Protein AF-A0A6H2H495-F1 (afdb_monomer_lite)

pLDDT: mean 86.12, std 7.66, range [52.69, 93.88]

Foldseek 3Di:
DDKFKFKAWCDVQCPNPDPVSTADRFDCVPPVKTKTKTQADAQDKMWMWMWIADPVGDTDTDDDDTDIDHRHPDGSIDMDMDRD

Radius of gyration: 12.27 Å; chains: 1; bounding box: 25×24×32 Å

Sequence (84 aa):
MGQNVFIAGSIPELGSWDAAKAVGPGSSAAYPTWTVTARLPVGASIQFKAIKKDGAGAAVWESGANRTYTVSASNPTVSFSFRL

Structure (mmCIF, N/CA/C/O backbone):
data_AF-A0A6H2H495-F1
#
_entry.id   AF-A0A6H2H495-F1
#
loop_
_atom_site.group_PDB
_atom_site.id
_atom_site.type_symbol
_atom_site.label_atom_id
_atom_site.label_alt_id
_atom_site.label_comp_id
_atom_site.label_asym_id
_atom_site.label_entity_id
_atom_site.label_seq_id
_atom_site.pdbx_PDB_ins_code
_atom_site.Cartn_x
_atom_site.Cartn_y
_atom_site.Cartn_z
_atom_site.occupancy
_atom_site.B_iso_or_equiv
_atom_site.auth_seq_id
_atom_site.auth_comp_id
_atom_s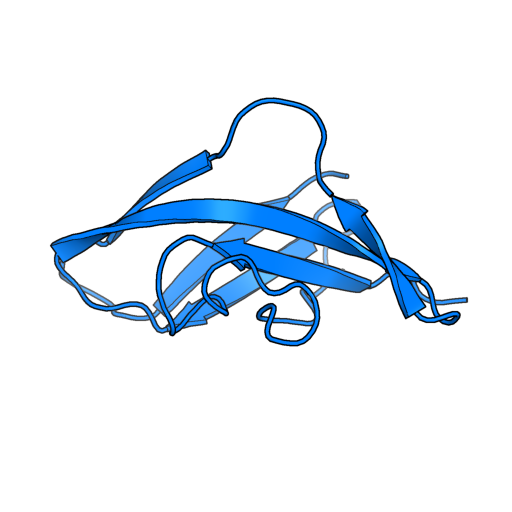ite.auth_asym_id
_atom_site.auth_atom_id
_atom_site.pdbx_PDB_model_num
ATOM 1 N N . MET A 1 1 ? 11.198 -2.215 -20.688 1.00 52.69 1 MET A N 1
ATOM 2 C CA . MET A 1 1 ? 10.425 -3.010 -19.708 1.00 52.69 1 MET A CA 1
ATOM 3 C C . MET A 1 1 ? 10.111 -2.114 -18.522 1.00 52.69 1 MET A C 1
ATOM 5 O O . MET A 1 1 ? 11.036 -1.502 -18.006 1.00 52.69 1 MET A O 1
ATOM 9 N N . GLY A 1 2 ? 8.835 -1.946 -18.167 1.00 64.50 2 GLY A N 1
ATOM 10 C CA . GLY A 1 2 ? 8.417 -1.054 -17.078 1.00 64.50 2 GLY A CA 1
ATOM 11 C C . GLY A 1 2 ? 8.438 -1.771 -15.731 1.00 64.50 2 GLY A C 1
ATOM 12 O O . GLY A 1 2 ? 7.957 -2.898 -15.636 1.00 64.50 2 GLY A O 1
ATOM 13 N N . GLN A 1 3 ? 9.009 -1.136 -14.709 1.00 76.31 3 GLN A N 1
ATOM 14 C CA . GLN A 1 3 ? 8.885 -1.582 -13.323 1.00 76.31 3 GLN A CA 1
ATOM 15 C C . GLN A 1 3 ? 7.696 -0.867 -12.696 1.00 76.31 3 GLN A C 1
ATOM 17 O O . GLN A 1 3 ? 7.687 0.360 -12.606 1.00 76.31 3 GLN A O 1
ATOM 22 N N . ASN A 1 4 ? 6.711 -1.639 -12.253 1.00 87.06 4 ASN A N 1
ATOM 23 C CA . ASN A 1 4 ? 5.519 -1.108 -11.614 1.00 87.06 4 ASN A CA 1
ATOM 24 C C . ASN A 1 4 ? 5.523 -1.501 -10.139 1.00 87.06 4 ASN A C 1
ATOM 26 O O . ASN A 1 4 ? 5.717 -2.668 -9.800 1.00 87.06 4 ASN A O 1
ATOM 30 N N . VAL A 1 5 ? 5.301 -0.528 -9.260 1.00 90.06 5 VAL A N 1
ATOM 31 C CA . VAL A 1 5 ? 5.189 -0.767 -7.818 1.00 90.06 5 VAL A CA 1
ATOM 32 C C . VAL A 1 5 ? 3.719 -0.871 -7.443 1.00 90.06 5 VAL A C 1
ATOM 34 O O . VAL A 1 5 ? 2.899 -0.072 -7.877 1.00 90.06 5 VAL A O 1
ATOM 37 N N . PHE A 1 6 ? 3.391 -1.861 -6.633 1.00 91.88 6 PHE A N 1
ATOM 38 C CA . PHE A 1 6 ? 2.072 -2.118 -6.076 1.00 91.88 6 PHE A CA 1
ATOM 39 C C . PHE A 1 6 ? 2.194 -2.240 -4.559 1.00 91.88 6 PHE A C 1
ATOM 41 O O . PHE A 1 6 ? 3.296 -2.403 -4.038 1.00 91.88 6 PHE A O 1
ATOM 48 N N . ILE A 1 7 ? 1.076 -2.196 -3.844 1.00 93.00 7 ILE A N 1
ATOM 49 C CA . ILE A 1 7 ? 1.019 -2.504 -2.413 1.00 93.00 7 ILE A CA 1
ATOM 50 C C . ILE A 1 7 ? 0.025 -3.627 -2.161 1.00 93.00 7 ILE A C 1
ATOM 52 O O . ILE A 1 7 ? -1.070 -3.628 -2.719 1.00 93.00 7 ILE A O 1
ATOM 56 N N . ALA A 1 8 ? 0.395 -4.568 -1.304 1.00 93.88 8 ALA A N 1
ATOM 57 C CA . ALA A 1 8 ? -0.531 -5.556 -0.772 1.00 93.88 8 ALA A CA 1
ATOM 58 C C . ALA A 1 8 ? -0.479 -5.539 0.749 1.00 93.88 8 ALA A C 1
ATOM 60 O O . ALA A 1 8 ? 0.556 -5.223 1.338 1.00 93.88 8 ALA A O 1
ATOM 61 N N . GLY A 1 9 ? -1.588 -5.873 1.390 1.00 93.31 9 GLY A N 1
ATOM 62 C CA . GLY A 1 9 ? -1.695 -5.785 2.837 1.00 93.31 9 GLY A CA 1
ATOM 63 C C . GLY A 1 9 ? -2.774 -6.669 3.422 1.00 93.31 9 GLY A C 1
ATOM 64 O O . GLY A 1 9 ? -3.439 -7.406 2.707 1.00 93.31 9 GLY A O 1
ATOM 65 N N . SER A 1 10 ? -2.934 -6.592 4.737 1.00 93.38 10 SER A N 1
ATOM 66 C CA . SER A 1 10 ? -3.765 -7.498 5.530 1.00 93.38 10 SER A CA 1
ATOM 67 C C . SER A 1 10 ? -5.267 -7.345 5.310 1.00 93.38 10 SER A C 1
ATOM 69 O O . SER A 1 10 ? -6.012 -8.245 5.679 1.00 93.38 10 SER A O 1
ATOM 71 N N . ILE A 1 11 ? -5.718 -6.221 4.751 1.00 90.88 11 ILE A N 1
ATOM 72 C CA . ILE A 1 11 ? -7.142 -5.945 4.533 1.00 90.88 11 ILE A CA 1
ATOM 73 C C . ILE A 1 11 ? -7.562 -6.226 3.083 1.00 90.88 11 ILE A C 1
ATOM 75 O O . ILE A 1 11 ? -6.717 -6.150 2.183 1.00 90.88 11 ILE A O 1
ATOM 79 N N . PRO A 1 12 ? -8.850 -6.525 2.829 1.00 89.88 12 PRO A N 1
ATOM 80 C CA . PRO A 1 12 ? -9.367 -6.784 1.483 1.00 89.88 12 PRO A CA 1
ATOM 81 C C . PRO A 1 12 ? -9.114 -5.647 0.487 1.00 89.88 12 PRO A C 1
ATOM 83 O O . PRO A 1 12 ? -8.826 -5.908 -0.678 1.00 89.88 12 PRO A O 1
ATOM 86 N N . GLU A 1 13 ? -9.146 -4.397 0.945 1.00 88.81 13 GLU A N 1
ATOM 87 C CA . GLU A 1 13 ? -8.869 -3.197 0.149 1.00 88.81 13 GLU A CA 1
ATOM 88 C C . GLU A 1 13 ? -7.419 -3.151 -0.349 1.00 88.81 13 GLU A C 1
ATOM 90 O O . GLU A 1 13 ? -7.129 -2.475 -1.330 1.00 88.81 13 GLU A O 1
ATOM 95 N N . LEU A 1 14 ? -6.517 -3.889 0.307 1.00 90.81 14 LEU A N 1
ATOM 96 C CA . LEU A 1 14 ? -5.127 -4.099 -0.098 1.00 90.81 14 LEU A CA 1
ATOM 97 C C . LEU A 1 14 ? -4.874 -5.522 -0.619 1.00 90.81 14 LEU A C 1
ATOM 99 O O . LEU A 1 14 ? -3.731 -5.975 -0.661 1.00 90.81 14 LEU A O 1
ATOM 103 N N . GLY A 1 15 ? -5.925 -6.257 -0.977 1.00 90.88 15 GLY A N 1
ATOM 104 C CA . GLY A 1 15 ? -5.816 -7.592 -1.555 1.00 90.88 15 GLY A CA 1
ATOM 105 C C . GLY A 1 15 ? -5.585 -8.726 -0.556 1.00 90.88 15 GLY A C 1
ATOM 106 O O . GLY A 1 15 ? -5.442 -9.861 -0.991 1.00 90.88 15 GLY A O 1
ATOM 107 N N . SER A 1 16 ? -5.582 -8.488 0.761 1.00 92.62 16 SER A N 1
ATOM 108 C CA . SER A 1 16 ? -5.413 -9.545 1.779 1.00 92.62 16 SER A CA 1
ATOM 109 C C . SER A 1 16 ? -4.158 -10.418 1.557 1.00 92.62 16 SER A C 1
ATOM 111 O O . SER A 1 16 ? -4.230 -11.645 1.594 1.00 92.62 16 SER A O 1
ATOM 113 N N . TRP A 1 17 ? -3.010 -9.778 1.307 1.00 92.06 17 TRP A N 1
ATOM 114 C CA . TRP A 1 17 ? -1.714 -10.383 0.946 1.00 92.06 17 TRP A CA 1
ATOM 115 C C . TRP A 1 17 ? -1.661 -11.099 -0.413 1.00 92.06 17 TRP A C 1
ATOM 117 O O . TRP A 1 17 ? -0.628 -11.667 -0.768 1.00 92.06 17 TRP A O 1
ATOM 127 N N . ASP A 1 18 ? -2.720 -11.016 -1.217 1.00 91.00 18 ASP A N 1
ATOM 128 C CA . ASP A 1 18 ? -2.727 -11.511 -2.589 1.00 91.00 18 ASP A CA 1
ATOM 129 C C . ASP A 1 18 ? -2.044 -10.501 -3.526 1.00 91.00 18 ASP A C 1
ATOM 131 O O . ASP A 1 18 ? -2.562 -9.416 -3.809 1.00 91.00 18 ASP A O 1
ATOM 135 N N . ALA A 1 19 ? -0.873 -10.873 -4.048 1.00 88.31 19 ALA A N 1
ATOM 136 C CA . ALA A 1 19 ? -0.132 -10.054 -4.999 1.00 88.31 19 ALA A CA 1
ATOM 137 C C . ALA A 1 19 ? -0.924 -9.784 -6.288 1.00 88.31 19 ALA A C 1
ATOM 139 O O . ALA A 1 19 ? -0.717 -8.742 -6.912 1.00 88.31 19 ALA A O 1
ATOM 140 N N . ALA A 1 20 ? -1.833 -10.671 -6.707 1.00 87.50 20 ALA A N 1
ATOM 141 C CA . ALA A 1 20 ? -2.678 -10.456 -7.882 1.00 87.50 20 ALA A CA 1
ATOM 142 C C . ALA A 1 20 ? -3.722 -9.354 -7.646 1.00 87.50 20 ALA A C 1
ATOM 144 O O . ALA A 1 20 ? -4.060 -8.637 -8.585 1.00 87.50 20 ALA A O 1
ATOM 145 N N . LYS A 1 21 ? -4.158 -9.166 -6.393 1.00 89.81 21 LYS A N 1
ATOM 146 C CA . LYS A 1 21 ? -5.119 -8.134 -5.959 1.00 89.81 21 LYS A CA 1
ATOM 147 C C . LYS A 1 21 ? -4.455 -6.898 -5.342 1.00 89.81 21 LYS A C 1
ATOM 149 O O . LYS A 1 21 ? -5.134 -6.066 -4.747 1.00 89.81 21 LYS A O 1
ATOM 154 N N . ALA A 1 22 ? -3.134 -6.784 -5.463 1.00 90.56 22 ALA A N 1
ATOM 155 C CA . ALA A 1 22 ? -2.378 -5.649 -4.957 1.00 90.56 22 ALA A CA 1
ATOM 156 C C . ALA A 1 22 ? -2.822 -4.329 -5.617 1.00 90.56 22 ALA A C 1
ATOM 158 O O . ALA A 1 22 ? -3.076 -4.273 -6.822 1.00 90.56 22 ALA A O 1
ATOM 159 N N . VAL A 1 23 ? -2.856 -3.251 -4.837 1.00 91.75 23 VAL A N 1
ATOM 160 C CA . VAL A 1 23 ? -3.267 -1.916 -5.285 1.00 91.75 23 VAL A CA 1
ATOM 161 C C . VAL A 1 23 ? -2.120 -1.224 -6.019 1.00 91.75 23 VAL A C 1
ATOM 163 O O . VAL A 1 23 ? -0.990 -1.188 -5.535 1.00 91.75 23 VAL A O 1
ATOM 166 N N . GLY A 1 24 ? -2.407 -0.660 -7.191 1.00 88.44 24 GLY A N 1
ATOM 167 C CA . GLY A 1 24 ? -1.449 0.048 -8.040 1.00 88.44 24 GLY A CA 1
ATOM 168 C C . GLY A 1 24 ? -1.919 0.093 -9.502 1.00 88.44 24 GLY A C 1
ATOM 169 O O . GLY A 1 24 ? -3.095 -0.171 -9.760 1.00 88.44 24 GLY A O 1
ATOM 170 N N . PRO A 1 25 ? -1.027 0.388 -10.466 1.00 87.62 25 PRO A N 1
ATOM 171 C CA . PRO A 1 25 ? 0.392 0.694 -10.286 1.00 87.62 25 PRO A CA 1
ATOM 172 C C . PRO A 1 25 ? 0.617 2.067 -9.637 1.00 87.62 25 PRO A C 1
ATOM 174 O O . PRO A 1 25 ? -0.143 3.010 -9.843 1.00 87.62 25 PRO A O 1
ATOM 177 N N . GLY A 1 26 ? 1.676 2.177 -8.842 1.00 85.38 26 GLY A N 1
ATOM 178 C CA . GLY A 1 26 ? 2.149 3.433 -8.278 1.00 85.38 26 GLY A CA 1
ATOM 179 C C . GLY A 1 26 ? 2.758 4.338 -9.337 1.00 85.38 26 GLY A C 1
ATOM 180 O O . GLY A 1 26 ? 3.404 3.875 -10.277 1.00 85.38 26 GLY A O 1
ATOM 181 N N . SER A 1 27 ? 2.587 5.643 -9.156 1.00 86.31 27 SER A N 1
ATOM 182 C CA . SER A 1 27 ? 3.203 6.651 -10.011 1.00 86.31 27 SER A CA 1
ATOM 183 C C . SER A 1 27 ? 4.703 6.731 -9.742 1.00 86.31 27 SER A C 1
ATOM 185 O O . SER A 1 27 ? 5.116 6.943 -8.603 1.00 86.31 27 SER A O 1
ATOM 187 N N . SER A 1 28 ? 5.515 6.606 -10.792 1.00 83.94 28 SER A N 1
ATOM 188 C CA . SER A 1 28 ? 6.968 6.822 -10.771 1.00 83.94 28 SER A CA 1
ATOM 189 C C . SER A 1 28 ? 7.360 8.227 -11.250 1.00 83.94 28 SER A C 1
ATOM 191 O O . SER A 1 28 ? 8.487 8.434 -11.698 1.00 83.94 28 SER A O 1
ATOM 193 N N . ALA A 1 29 ? 6.434 9.194 -11.204 1.00 82.62 29 ALA A N 1
ATOM 194 C CA . ALA A 1 29 ? 6.661 10.555 -11.700 1.00 82.62 29 ALA A CA 1
ATOM 195 C C . ALA A 1 29 ? 7.815 11.286 -10.982 1.00 82.62 29 ALA A C 1
ATOM 197 O O . ALA A 1 29 ? 8.414 12.189 -11.555 1.00 82.62 29 ALA A O 1
ATOM 198 N N . ALA A 1 30 ? 8.144 10.878 -9.752 1.00 81.56 30 ALA A N 1
ATOM 199 C CA . ALA A 1 30 ? 9.234 11.420 -8.942 1.00 81.56 30 ALA A CA 1
ATOM 200 C C . ALA A 1 30 ? 10.349 10.380 -8.709 1.00 81.56 30 ALA A C 1
ATOM 202 O O . ALA A 1 30 ? 10.827 10.210 -7.583 1.00 81.56 30 ALA A O 1
ATOM 203 N N . TYR A 1 31 ? 10.727 9.638 -9.756 1.00 77.38 31 TYR A N 1
ATOM 204 C CA . TYR A 1 31 ? 11.782 8.619 -9.701 1.00 77.38 31 TYR A CA 1
ATOM 205 C C . TYR A 1 31 ? 13.042 9.130 -8.962 1.00 77.38 31 TYR A C 1
ATOM 207 O O . TYR A 1 31 ? 13.482 10.249 -9.239 1.00 77.38 31 TYR A O 1
ATOM 215 N N . PRO A 1 32 ? 13.633 8.357 -8.021 1.00 83.69 32 PRO A N 1
ATOM 216 C CA . PRO A 1 32 ? 13.397 6.940 -7.698 1.00 83.69 32 PRO A CA 1
ATOM 217 C C . PRO A 1 32 ? 12.334 6.706 -6.608 1.00 83.69 32 PRO A C 1
ATOM 219 O O . PRO A 1 32 ? 12.420 5.754 -5.836 1.00 83.69 32 PRO A O 1
ATOM 222 N N . THR A 1 33 ? 11.352 7.601 -6.479 1.00 87.25 33 THR A N 1
ATOM 223 C CA . THR A 1 33 ? 10.230 7.429 -5.548 1.00 87.25 33 THR A CA 1
ATOM 224 C C . THR A 1 33 ? 8.979 6.996 -6.308 1.00 87.25 33 THR A C 1
ATOM 226 O O . THR A 1 33 ? 8.586 7.635 -7.285 1.00 87.25 33 THR A O 1
ATOM 229 N N . TRP A 1 34 ? 8.339 5.932 -5.830 1.00 89.75 34 TRP A N 1
ATOM 230 C CA . TRP A 1 34 ? 7.038 5.469 -6.302 1.00 89.75 34 TRP A CA 1
ATOM 231 C C . TRP A 1 34 ? 5.961 5.808 -5.286 1.00 89.75 34 TRP A C 1
ATOM 233 O O . TRP A 1 34 ? 6.102 5.477 -4.109 1.00 89.75 34 TRP A O 1
ATOM 243 N N . THR A 1 35 ? 4.872 6.410 -5.750 1.00 90.56 35 THR A N 1
ATOM 244 C CA . THR A 1 35 ? 3.735 6.780 -4.904 1.00 90.56 35 THR A CA 1
ATOM 245 C C . THR A 1 35 ? 2.522 5.940 -5.269 1.00 90.56 35 THR A C 1
ATOM 247 O O . THR A 1 35 ? 2.048 5.993 -6.404 1.00 90.56 35 THR A O 1
ATOM 250 N N . VAL A 1 36 ? 1.997 5.182 -4.308 1.00 91.25 36 VAL A N 1
ATOM 251 C CA . VAL A 1 36 ? 0.750 4.421 -4.450 1.00 91.25 36 VAL A CA 1
ATOM 252 C C . VAL A 1 36 ? -0.315 5.056 -3.573 1.00 91.25 36 VAL A C 1
ATOM 254 O O . VAL A 1 36 ? -0.108 5.236 -2.375 1.00 91.25 36 VAL A O 1
ATOM 257 N N . THR A 1 37 ? -1.464 5.368 -4.160 1.00 90.06 37 THR A N 1
ATOM 258 C CA . THR A 1 37 ? -2.604 5.934 -3.440 1.00 90.06 37 THR A CA 1
ATOM 259 C C . THR A 1 37 ? -3.706 4.889 -3.333 1.00 90.06 37 THR A C 1
ATOM 261 O O . THR A 1 37 ? -4.135 4.336 -4.344 1.00 90.06 37 THR A O 1
ATOM 264 N N . ALA A 1 38 ? -4.169 4.624 -2.114 1.00 89.56 38 ALA A N 1
ATOM 265 C CA . ALA A 1 38 ? -5.233 3.667 -1.835 1.00 89.56 38 ALA A CA 1
ATOM 266 C C . ALA A 1 38 ? -6.313 4.300 -0.956 1.00 89.56 38 ALA A C 1
ATOM 268 O O . ALA A 1 38 ? -6.029 5.165 -0.125 1.00 89.56 38 ALA A O 1
ATOM 269 N N . ARG A 1 39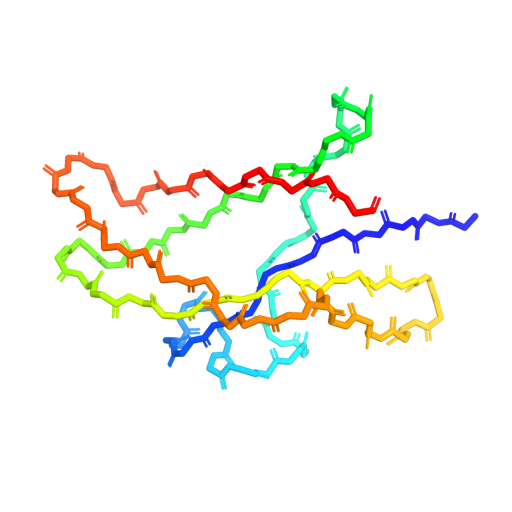 ? -7.559 3.858 -1.141 1.00 88.88 39 ARG A N 1
ATOM 270 C CA . ARG A 1 39 ? -8.669 4.215 -0.257 1.00 88.88 39 ARG A CA 1
ATOM 271 C C . ARG A 1 39 ? -8.802 3.141 0.811 1.00 88.88 39 ARG A C 1
ATOM 273 O O . ARG A 1 39 ? -9.013 1.983 0.471 1.00 88.88 39 ARG A O 1
ATOM 280 N N . LEU A 1 40 ? -8.655 3.522 2.073 1.00 88.88 40 LEU A N 1
ATOM 281 C CA . LEU A 1 40 ? -8.631 2.613 3.211 1.00 88.88 40 LEU A CA 1
ATOM 282 C C . LEU A 1 40 ? -9.675 3.029 4.255 1.00 88.88 40 LEU A C 1
ATOM 284 O O . LEU A 1 40 ? -9.958 4.225 4.398 1.00 88.88 40 LEU A O 1
ATOM 288 N N . PRO A 1 41 ? -10.245 2.065 4.996 1.00 86.19 41 PRO A N 1
ATOM 289 C CA . PRO A 1 41 ? -11.196 2.355 6.056 1.00 86.19 41 PRO A CA 1
ATOM 290 C C . PRO A 1 41 ? -10.533 3.161 7.176 1.00 86.19 41 PRO A C 1
ATOM 292 O O . PRO A 1 41 ? -9.482 2.801 7.707 1.00 86.19 41 PRO A O 1
ATOM 295 N N . VAL A 1 42 ? -11.173 4.267 7.542 1.00 87.38 42 VAL A N 1
ATOM 296 C CA . VAL A 1 42 ? -10.740 5.139 8.633 1.00 87.38 42 VAL A CA 1
ATOM 297 C C . VAL A 1 42 ? -10.781 4.388 9.967 1.00 87.38 42 VAL A C 1
ATOM 299 O O . VAL A 1 42 ? -11.731 3.667 10.252 1.00 87.38 42 VAL A O 1
ATOM 302 N N . GLY A 1 43 ? -9.754 4.570 10.794 1.00 86.62 43 GLY A N 1
ATOM 303 C CA . GLY A 1 43 ? -9.602 3.898 12.084 1.00 86.62 43 GLY A CA 1
ATOM 304 C C . GLY A 1 43 ? -9.048 2.475 11.986 1.00 86.62 43 GLY A C 1
ATOM 305 O O . GLY A 1 43 ? -8.779 1.864 13.018 1.00 86.62 43 GLY A O 1
ATOM 306 N N . ALA A 1 44 ? -8.834 1.943 10.779 1.00 86.12 44 ALA A N 1
ATOM 307 C CA . ALA A 1 44 ? -8.241 0.625 10.612 1.00 86.12 44 ALA A CA 1
ATOM 308 C C . ALA A 1 44 ? -6.718 0.673 10.788 1.00 86.12 44 ALA A C 1
ATOM 310 O O . ALA A 1 44 ? -6.020 1.487 10.177 1.00 86.12 44 ALA A O 1
ATOM 311 N N . SER A 1 45 ? -6.204 -0.253 11.595 1.00 90.00 45 SER A N 1
ATOM 312 C CA . SER A 1 45 ? -4.781 -0.585 11.636 1.00 90.00 45 SER A CA 1
ATOM 313 C C . SER A 1 45 ? -4.498 -1.679 10.618 1.00 90.00 45 SER A C 1
ATOM 315 O O . SER A 1 45 ? -5.051 -2.775 10.699 1.00 90.00 45 SER A O 1
ATOM 317 N N . ILE A 1 46 ? -3.635 -1.375 9.658 1.00 91.25 46 ILE A N 1
ATOM 318 C CA . ILE A 1 46 ? -3.307 -2.251 8.539 1.00 91.25 46 ILE A CA 1
ATOM 319 C C . ILE A 1 46 ? -1.825 -2.605 8.544 1.00 91.25 46 ILE A C 1
ATOM 321 O O . ILE A 1 46 ? -0.977 -1.819 8.968 1.00 91.25 46 ILE A O 1
ATOM 325 N N . GLN A 1 47 ? -1.512 -3.788 8.028 1.00 93.31 47 GLN A N 1
ATOM 326 C CA . GLN A 1 47 ? -0.156 -4.163 7.646 1.00 93.31 47 GLN A CA 1
ATOM 327 C C . GLN A 1 47 ? -0.072 -4.232 6.129 1.00 93.31 47 GLN A C 1
ATOM 329 O O . GLN A 1 47 ? -0.999 -4.727 5.496 1.00 93.31 47 GLN A O 1
ATOM 334 N N . PHE A 1 48 ? 1.015 -3.753 5.542 1.00 92.94 48 PHE A N 1
ATOM 335 C CA . PHE A 1 48 ? 1.209 -3.752 4.098 1.00 92.94 48 PHE A CA 1
ATOM 336 C C . PHE A 1 48 ? 2.688 -3.856 3.727 1.00 92.94 48 PHE A C 1
ATOM 338 O O . PHE A 1 48 ? 3.578 -3.569 4.529 1.00 92.94 48 PHE A O 1
ATOM 345 N N . LYS A 1 49 ? 2.950 -4.266 2.488 1.00 92.94 49 LYS A N 1
ATOM 346 C CA . LYS A 1 49 ? 4.271 -4.260 1.857 1.00 92.94 49 LYS A CA 1
ATOM 347 C C . LYS A 1 49 ? 4.155 -3.811 0.413 1.00 92.94 49 LYS A C 1
ATOM 349 O O . LYS A 1 49 ? 3.130 -4.033 -0.237 1.00 92.94 49 LYS A O 1
ATOM 354 N N . ALA A 1 50 ? 5.224 -3.209 -0.091 1.00 92.00 50 ALA A N 1
ATOM 355 C CA . ALA A 1 50 ? 5.326 -2.945 -1.513 1.00 92.00 50 ALA A CA 1
ATOM 356 C C . ALA A 1 50 ? 5.717 -4.209 -2.291 1.00 92.00 50 ALA A C 1
ATOM 358 O O . ALA A 1 50 ? 6.431 -5.082 -1.795 1.00 92.00 50 ALA A O 1
ATOM 359 N N . ILE A 1 51 ? 5.244 -4.283 -3.528 1.00 91.69 51 ILE A N 1
ATOM 360 C CA . ILE A 1 51 ? 5.518 -5.340 -4.490 1.00 91.69 51 ILE A CA 1
ATOM 361 C C . ILE A 1 51 ? 5.966 -4.673 -5.782 1.00 91.69 51 ILE A C 1
ATOM 363 O O . ILE A 1 51 ? 5.218 -3.905 -6.383 1.00 91.69 51 ILE A O 1
ATO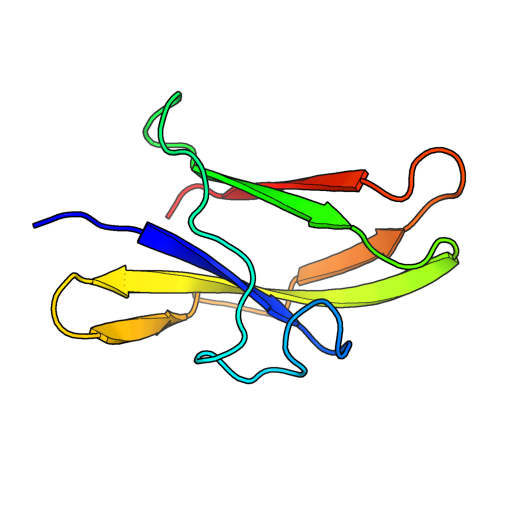M 367 N N . LYS A 1 52 ? 7.166 -4.991 -6.250 1.00 89.25 52 LYS A N 1
ATOM 368 C CA . LYS A 1 52 ? 7.625 -4.635 -7.588 1.00 89.25 52 LYS A CA 1
ATOM 369 C C . LYS A 1 52 ? 7.205 -5.732 -8.557 1.00 89.25 52 LYS A C 1
ATOM 371 O O . LYS A 1 52 ? 7.649 -6.867 -8.412 1.00 89.25 52 LYS A O 1
ATOM 376 N N . LYS A 1 53 ? 6.370 -5.401 -9.538 1.00 87.44 53 LYS A N 1
ATOM 377 C CA . LYS A 1 53 ? 6.049 -6.294 -10.655 1.00 87.44 53 LYS A CA 1
ATOM 378 C C . LYS A 1 53 ? 6.798 -5.860 -11.905 1.00 87.44 53 LYS A C 1
ATOM 380 O O . LYS A 1 53 ? 6.812 -4.671 -12.243 1.00 87.44 53 LYS A O 1
ATOM 385 N N . ASP A 1 54 ? 7.411 -6.819 -12.582 1.00 82.19 54 ASP A N 1
ATOM 386 C CA . ASP A 1 54 ? 7.953 -6.615 -13.921 1.00 82.19 54 ASP A CA 1
ATOM 387 C C . ASP A 1 54 ? 6.897 -6.884 -15.008 1.00 82.19 54 ASP A C 1
ATOM 389 O O . ASP A 1 54 ? 5.791 -7.361 -14.742 1.00 82.19 54 ASP A O 1
ATOM 393 N N . GLY A 1 55 ? 7.234 -6.558 -16.258 1.00 72.69 55 GLY A N 1
ATOM 394 C CA . GLY A 1 55 ? 6.366 -6.813 -17.412 1.00 72.69 55 GLY A CA 1
ATOM 395 C C . GLY A 1 55 ? 6.157 -8.299 -17.740 1.00 72.69 55 GLY A C 1
ATOM 396 O O . GLY A 1 55 ? 5.348 -8.595 -18.613 1.00 72.69 55 GLY A O 1
ATOM 397 N N . ALA A 1 56 ? 6.864 -9.213 -17.066 1.00 73.62 56 ALA A N 1
ATOM 398 C CA . ALA A 1 56 ? 6.700 -10.661 -17.190 1.00 73.62 56 ALA A CA 1
ATOM 399 C C . ALA A 1 56 ? 5.758 -11.241 -16.114 1.00 73.62 56 ALA A C 1
ATOM 401 O O . ALA A 1 56 ? 5.446 -12.429 -16.145 1.00 73.62 56 ALA A O 1
ATOM 402 N N . GLY A 1 57 ? 5.275 -10.406 -15.185 1.00 71.56 57 GLY A N 1
ATOM 403 C CA . GLY A 1 57 ? 4.357 -10.801 -14.118 1.00 71.56 57 GLY A CA 1
ATOM 404 C C . GLY A 1 57 ? 5.045 -11.300 -12.847 1.00 71.56 57 GLY A C 1
ATOM 405 O O . GLY A 1 57 ? 4.349 -11.699 -11.911 1.00 71.56 57 GLY A O 1
ATOM 406 N N . ALA A 1 58 ? 6.379 -11.251 -12.759 1.00 83.25 58 ALA A N 1
ATOM 407 C CA . ALA A 1 58 ? 7.086 -11.631 -11.543 1.00 83.25 58 ALA A CA 1
ATOM 408 C C . ALA A 1 58 ? 6.896 -10.553 -10.467 1.00 83.25 58 ALA A C 1
ATOM 410 O O . ALA A 1 58 ? 7.250 -9.390 -10.658 1.00 83.25 58 ALA A O 1
ATOM 411 N N . ALA A 1 59 ? 6.323 -10.945 -9.328 1.00 88.31 59 ALA A N 1
ATOM 412 C CA . ALA A 1 59 ? 6.085 -10.086 -8.174 1.00 88.31 59 ALA A CA 1
ATOM 413 C C . ALA A 1 59 ? 7.204 -10.257 -7.137 1.00 88.31 59 ALA A C 1
ATOM 415 O O . ALA A 1 59 ? 7.301 -11.289 -6.475 1.00 88.31 59 ALA A O 1
ATOM 416 N N . VAL A 1 60 ? 8.030 -9.228 -6.968 1.00 89.62 60 VAL A N 1
ATOM 417 C CA . VAL A 1 60 ? 9.087 -9.170 -5.955 1.00 89.62 60 VAL A CA 1
ATOM 418 C C . VAL A 1 60 ? 8.611 -8.311 -4.793 1.00 89.62 60 VAL A C 1
ATOM 420 O O . VAL A 1 60 ? 8.329 -7.128 -4.961 1.00 89.62 60 VAL A O 1
ATOM 423 N N . TRP A 1 61 ? 8.525 -8.894 -3.604 1.00 90.31 61 TRP A N 1
ATOM 424 C CA . TRP A 1 61 ? 8.141 -8.171 -2.395 1.00 90.31 61 TRP A CA 1
ATOM 425 C C . TRP A 1 61 ? 9.300 -7.324 -1.860 1.00 90.31 61 TRP A C 1
ATOM 427 O O . TRP A 1 61 ? 10.462 -7.712 -1.968 1.00 90.31 61 TRP A O 1
ATOM 437 N N . GLU A 1 62 ? 8.975 -6.189 -1.241 1.00 88.94 62 GLU A N 1
ATOM 438 C CA . GLU A 1 62 ? 9.922 -5.387 -0.460 1.00 88.94 62 GLU A CA 1
ATOM 439 C C . GLU A 1 62 ? 10.642 -6.271 0.574 1.00 88.94 62 GLU A C 1
ATOM 441 O O . GLU A 1 62 ? 10.041 -7.168 1.176 1.00 88.94 62 GLU A O 1
ATOM 446 N N . SER A 1 63 ? 11.936 -6.048 0.791 1.00 86.44 63 SER A N 1
ATOM 447 C CA . SER A 1 63 ? 12.692 -6.759 1.821 1.00 86.44 63 SER A CA 1
ATOM 448 C C . SER A 1 63 ? 12.376 -6.210 3.219 1.00 86.44 63 SER A C 1
ATOM 450 O O . SER A 1 63 ? 12.001 -5.055 3.389 1.00 86.44 63 SER A O 1
ATOM 452 N N . GLY A 1 64 ? 12.515 -7.049 4.247 1.00 87.88 64 GLY A N 1
ATOM 453 C CA . GLY A 1 64 ? 12.260 -6.654 5.635 1.00 87.88 64 GLY A CA 1
ATOM 454 C C . GLY A 1 64 ? 10.824 -6.887 6.117 1.00 87.88 64 GLY A C 1
ATOM 455 O O . GLY A 1 64 ? 10.042 -7.625 5.501 1.00 87.88 64 GLY A O 1
ATOM 456 N N . ALA A 1 65 ? 10.522 -6.300 7.278 1.00 90.38 65 ALA A N 1
ATOM 457 C CA . ALA A 1 65 ? 9.269 -6.489 8.003 1.00 90.38 65 ALA A CA 1
ATOM 458 C C . ALA A 1 65 ? 8.073 -5.816 7.309 1.00 90.38 65 ALA A C 1
ATOM 460 O O . ALA A 1 65 ? 8.229 -4.902 6.500 1.00 90.38 65 ALA A O 1
ATOM 461 N N . ASN A 1 66 ? 6.863 -6.266 7.649 1.00 91.75 66 ASN A N 1
ATOM 462 C CA . ASN A 1 66 ? 5.629 -5.628 7.199 1.00 91.75 66 ASN A CA 1
ATOM 463 C C . ASN A 1 66 ? 5.566 -4.191 7.728 1.00 91.75 66 ASN A C 1
ATOM 465 O O . ASN A 1 66 ? 5.805 -3.952 8.913 1.00 91.75 66 ASN A O 1
ATOM 469 N N . ARG A 1 67 ? 5.195 -3.240 6.872 1.00 91.56 67 ARG A N 1
ATOM 470 C CA . ARG A 1 67 ? 4.914 -1.873 7.308 1.00 91.56 67 ARG A CA 1
ATOM 471 C C . ARG A 1 67 ? 3.544 -1.844 7.972 1.00 91.56 67 ARG A C 1
ATOM 473 O O . ARG A 1 67 ? 2.602 -2.449 7.467 1.00 91.56 67 ARG A O 1
ATOM 480 N N . THR A 1 68 ? 3.419 -1.137 9.085 1.00 90.75 68 THR A N 1
ATOM 481 C CA . THR A 1 68 ? 2.140 -0.891 9.757 1.00 90.75 68 THR A CA 1
ATOM 482 C C . THR A 1 68 ? 1.689 0.537 9.497 1.00 90.75 68 THR A C 1
ATOM 484 O O . THR A 1 68 ? 2.499 1.464 9.464 1.00 90.75 68 THR A O 1
ATOM 487 N N . TYR A 1 69 ? 0.391 0.729 9.290 1.00 88.88 69 TYR A N 1
ATOM 488 C CA . TYR A 1 69 ? -0.200 2.056 9.181 1.00 88.88 69 TYR A CA 1
ATOM 489 C C . TYR A 1 69 ? -1.580 2.064 9.818 1.00 88.88 69 TYR A C 1
ATOM 491 O O . TYR A 1 69 ? -2.377 1.155 9.598 1.00 88.88 69 TYR A O 1
ATOM 499 N N . THR A 1 70 ? -1.865 3.098 10.599 1.00 88.69 70 THR A N 1
ATOM 500 C CA . THR A 1 70 ? -3.193 3.329 11.163 1.00 88.69 70 THR A CA 1
ATOM 501 C C . THR A 1 70 ? -3.818 4.497 10.426 1.00 88.69 70 THR A C 1
ATOM 503 O O . THR A 1 70 ? -3.272 5.599 10.419 1.00 88.69 70 THR A O 1
ATOM 506 N N . VAL A 1 71 ? -4.960 4.250 9.788 1.00 85.81 71 VAL A N 1
ATOM 507 C CA . VAL A 1 71 ? -5.669 5.262 9.002 1.00 85.81 71 VAL A CA 1
ATOM 508 C C . VAL A 1 71 ? -6.327 6.254 9.961 1.00 85.81 71 VAL A C 1
ATOM 510 O O . VAL A 1 71 ? -7.369 5.963 10.543 1.00 85.81 71 VAL A O 1
ATOM 513 N N . SER A 1 72 ? -5.723 7.424 10.164 1.00 80.38 72 SER A N 1
ATOM 514 C CA . SER A 1 72 ? -6.287 8.469 11.023 1.00 80.38 72 SER A CA 1
ATOM 515 C C . SER A 1 72 ? -7.371 9.275 10.291 1.00 80.38 72 SER A C 1
ATOM 517 O O . SER A 1 72 ? -7.266 9.613 9.112 1.00 80.38 72 SER A O 1
ATOM 519 N N . ALA A 1 73 ? -8.472 9.523 10.999 1.00 65.31 73 ALA A N 1
ATOM 520 C CA . ALA A 1 73 ? -9.732 10.021 10.462 1.00 65.31 73 ALA A CA 1
ATOM 521 C C . ALA A 1 73 ? -9.670 11.481 10.002 1.00 65.31 73 ALA A C 1
ATOM 523 O O . ALA A 1 73 ? -9.863 12.404 10.789 1.00 65.31 73 ALA A O 1
ATOM 524 N N . SER A 1 74 ? -9.447 11.698 8.708 1.00 64.56 74 SER A N 1
ATOM 525 C CA . SER A 1 74 ? -9.907 12.915 8.009 1.00 64.56 74 SER A CA 1
ATOM 526 C C . SER A 1 74 ? -10.050 12.692 6.503 1.00 64.56 74 SER A C 1
ATOM 528 O O . SER A 1 74 ? -10.872 13.339 5.862 1.00 64.56 74 SER A O 1
ATOM 530 N N . ASN A 1 75 ? -9.293 11.747 5.936 1.00 67.00 75 ASN A N 1
ATOM 531 C CA . ASN A 1 75 ? -9.371 11.388 4.525 1.00 67.00 75 ASN A CA 1
ATOM 532 C C . ASN A 1 75 ? -9.187 9.867 4.363 1.00 67.00 75 ASN A C 1
AT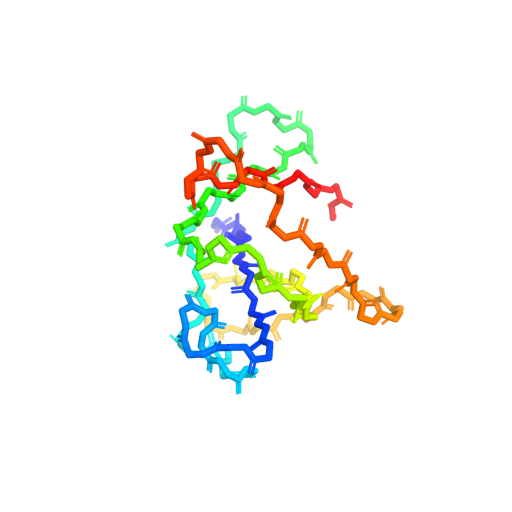OM 534 O O . ASN A 1 75 ? -8.168 9.346 4.813 1.00 67.00 75 ASN A O 1
ATOM 538 N N . PRO A 1 76 ? -10.115 9.139 3.711 1.00 79.88 76 PRO A N 1
ATOM 539 C CA . PRO A 1 76 ? -9.928 7.714 3.427 1.00 79.88 76 PRO A CA 1
ATOM 540 C C . PRO A 1 76 ? -8.803 7.461 2.415 1.00 79.88 76 PRO A C 1
ATOM 542 O O . PRO A 1 76 ? -8.415 6.319 2.203 1.00 79.88 76 PRO A O 1
ATOM 545 N N . THR A 1 77 ? -8.290 8.502 1.756 1.00 86.75 77 THR A N 1
ATOM 546 C CA . THR A 1 77 ? -7.229 8.391 0.753 1.00 86.75 77 THR A CA 1
ATOM 547 C C . THR A 1 77 ? -5.855 8.512 1.404 1.00 86.75 77 THR A C 1
ATOM 549 O O . THR A 1 77 ? -5.490 9.583 1.889 1.00 86.75 77 THR A O 1
ATOM 552 N N . VAL A 1 78 ? -5.075 7.434 1.361 1.00 87.62 78 VAL A N 1
ATOM 553 C CA . VAL A 1 78 ? -3.711 7.369 1.898 1.00 87.62 78 VAL A CA 1
ATOM 554 C C . VAL A 1 78 ? -2.723 7.190 0.750 1.00 87.62 78 VAL 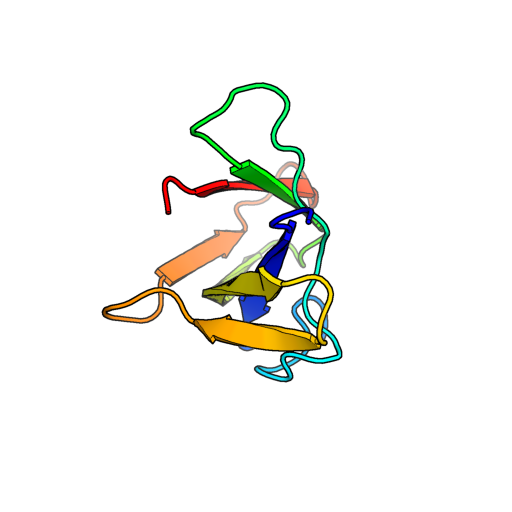A C 1
ATOM 556 O O . VAL A 1 78 ? -2.905 6.318 -0.101 1.00 87.62 78 VAL A O 1
ATOM 559 N N . SER A 1 79 ? -1.671 8.008 0.735 1.00 88.75 79 SER A N 1
ATOM 560 C CA . SER A 1 79 ? -0.572 7.902 -0.227 1.00 88.75 79 SER A CA 1
ATOM 561 C C . SER A 1 79 ? 0.667 7.332 0.453 1.00 88.75 79 SER A C 1
ATOM 563 O O . SER A 1 79 ? 1.170 7.901 1.421 1.00 88.75 79 SER A O 1
ATOM 565 N N . PHE A 1 80 ? 1.169 6.222 -0.074 1.00 88.75 80 PHE A N 1
ATOM 566 C CA . PHE A 1 80 ? 2.377 5.554 0.388 1.00 88.75 80 PHE A CA 1
ATOM 567 C C . PHE A 1 80 ? 3.507 5.779 -0.610 1.0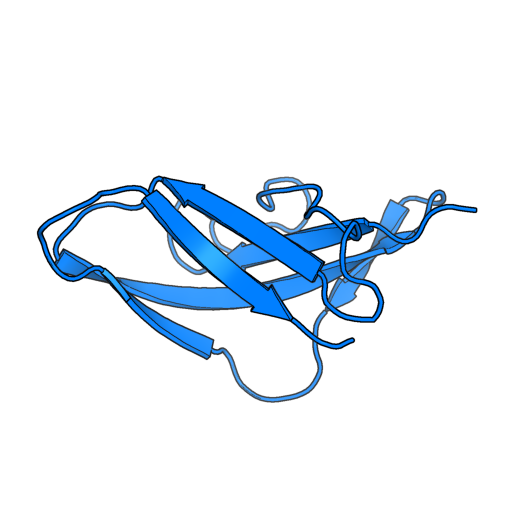0 88.75 80 PHE A C 1
ATOM 569 O O . PHE A 1 80 ? 3.352 5.488 -1.797 1.00 88.75 80 PHE A O 1
ATOM 576 N N . SER A 1 81 ? 4.644 6.261 -0.116 1.00 88.25 81 SER A N 1
ATOM 577 C CA . SER A 1 81 ? 5.840 6.488 -0.927 1.00 88.25 81 SER A CA 1
ATOM 578 C C . SER A 1 81 ? 6.900 5.430 -0.634 1.00 88.25 81 SER A C 1
ATOM 580 O O . SER A 1 81 ? 7.234 5.164 0.527 1.00 88.25 81 SER A O 1
ATOM 582 N N . PHE A 1 82 ? 7.454 4.844 -1.691 1.00 85.00 82 PHE A N 1
ATOM 583 C CA . PHE A 1 82 ? 8.472 3.797 -1.629 1.00 85.00 82 PHE A CA 1
ATOM 584 C C . PHE A 1 82 ? 9.689 4.188 -2.460 1.00 85.00 82 PHE A C 1
ATOM 586 O O . PHE A 1 82 ? 9.556 4.806 -3.514 1.00 85.00 82 PHE A O 1
ATOM 593 N N . ARG A 1 83 ? 10.873 3.807 -1.984 1.00 83.50 83 ARG A N 1
ATOM 594 C CA . ARG A 1 83 ? 12.141 3.878 -2.715 1.00 83.50 83 ARG A CA 1
ATOM 595 C C . ARG A 1 83 ? 12.692 2.454 -2.747 1.00 83.50 83 ARG A C 1
ATOM 597 O O . ARG A 1 83 ? 13.127 1.968 -1.706 1.00 83.50 83 ARG A O 1
ATOM 604 N N . LEU A 1 84 ? 12.535 1.782 -3.886 1.00 74.75 84 LEU A N 1
ATOM 605 C CA . LEU A 1 84 ? 12.859 0.368 -4.129 1.00 74.75 84 LEU A CA 1
ATOM 606 C C . LEU A 1 84 ? 13.923 0.205 -5.219 1.00 74.75 84 LEU A C 1
ATOM 608 O O . LEU A 1 84 ? 14.099 1.153 -6.013 1.00 74.75 84 LEU A O 1
#

Secondary structure (DSSP, 8-state):
---EEEEEESSGGGGGG-GGG-B-PPEEEETTEEEEEEE--TT-EEEEEEEEEPTT--EEEPSSSPEEEE--TT-SEEEEEE--

InterPro domains:
  IPR002044 Carbohydrate binding module family 20 [PF00686] (1-78)
  IPR002044 Carbohydrate binding module family 20 [PS51166] (1-84)
  IPR002044 Carbohydrate binding module family 20 [SM01065] (1-81)
  IPR013783 Immunoglobulin-like fold [G3DSA:2.60.40.10] (1-83)
  IPR013784 Carbohydrate-binding-like fold [SSF49452] (2-75)

Organism: NCBI:txid2726185